Protein AF-A0AAJ0UKR1-F1 (afdb_monomer)

Structure (mmCIF, N/CA/C/O backbone):
data_AF-A0AAJ0UKR1-F1
#
_entry.id   AF-A0AAJ0UKR1-F1
#
loop_
_atom_site.group_PDB
_atom_site.id
_atom_site.type_symbol
_atom_site.label_atom_id
_atom_site.label_alt_id
_atom_site.label_comp_id
_atom_site.label_asym_id
_atom_site.label_entity_id
_atom_site.label_seq_id
_atom_site.pdbx_PDB_ins_code
_atom_site.Cartn_x
_atom_site.Cartn_y
_atom_site.Cartn_z
_atom_site.occupancy
_atom_site.B_iso_or_equiv
_atom_site.auth_seq_id
_atom_site.auth_comp_id
_atom_site.auth_asym_id
_atom_site.auth_atom_id
_atom_site.pdbx_PDB_model_num
ATOM 1 N N . MET A 1 1 ? 9.610 -10.774 -13.801 1.00 44.09 1 MET A N 1
ATOM 2 C CA . MET A 1 1 ? 10.066 -9.514 -14.438 1.00 44.09 1 MET A CA 1
ATOM 3 C C . MET A 1 1 ? 10.248 -8.435 -13.378 1.00 44.09 1 MET A C 1
ATOM 5 O O . MET A 1 1 ? 9.399 -8.343 -12.495 1.00 44.09 1 MET A O 1
ATOM 9 N N . PRO A 1 2 ? 11.317 -7.624 -13.428 1.00 48.09 2 PRO A N 1
ATOM 10 C CA . PRO A 1 2 ? 11.461 -6.507 -12.508 1.00 48.09 2 PRO A CA 1
ATOM 11 C C . PRO A 1 2 ? 10.405 -5.444 -12.830 1.00 48.09 2 PRO A C 1
ATOM 13 O O . PRO A 1 2 ? 10.240 -5.029 -13.972 1.00 48.09 2 PRO A O 1
ATOM 16 N N . CYS A 1 3 ? 9.679 -5.008 -11.806 1.00 56.22 3 CYS A N 1
ATOM 17 C CA . CYS A 1 3 ? 8.829 -3.826 -11.853 1.00 56.22 3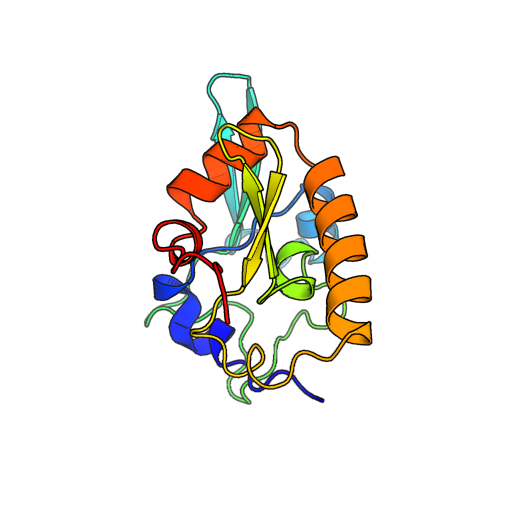 CYS A CA 1
ATOM 18 C C . CYS A 1 3 ? 9.648 -2.654 -12.435 1.00 56.22 3 CYS A C 1
ATOM 20 O O . CYS A 1 3 ? 10.571 -2.187 -11.775 1.00 56.22 3 CYS A O 1
ATOM 22 N N . GLU A 1 4 ? 9.308 -2.138 -13.625 1.00 65.56 4 GLU A N 1
ATOM 23 C CA . GLU A 1 4 ? 9.941 -0.935 -14.225 1.00 65.56 4 GLU A CA 1
ATOM 24 C C . GLU A 1 4 ? 9.706 0.354 -13.400 1.00 65.56 4 GLU A C 1
ATOM 26 O O . GLU A 1 4 ? 10.006 1.474 -13.832 1.00 65.56 4 GLU A O 1
ATOM 31 N N . ALA A 1 5 ? 9.097 0.204 -12.219 1.00 71.06 5 ALA A N 1
ATOM 32 C CA . ALA A 1 5 ? 8.802 1.230 -11.238 1.00 71.06 5 ALA A CA 1
ATOM 33 C C . ALA A 1 5 ? 8.009 2.421 -11.792 1.00 71.06 5 ALA A C 1
ATOM 35 O O . ALA A 1 5 ? 8.030 3.504 -11.210 1.00 71.06 5 ALA A O 1
ATOM 36 N N . ARG A 1 6 ? 7.278 2.239 -12.899 1.00 71.75 6 ARG A N 1
ATOM 37 C CA . ARG A 1 6 ? 6.470 3.303 -13.508 1.00 71.75 6 ARG A CA 1
ATOM 38 C C . ARG A 1 6 ? 5.423 3.842 -12.532 1.00 71.75 6 ARG A C 1
ATOM 40 O O . ARG A 1 6 ? 5.351 5.053 -12.362 1.00 71.75 6 ARG A O 1
ATOM 47 N N . CYS A 1 7 ? 4.737 2.975 -11.785 1.00 72.00 7 CYS A N 1
ATOM 48 C CA . CYS A 1 7 ? 3.807 3.411 -10.737 1.00 72.00 7 CYS A CA 1
ATOM 49 C C . CYS A 1 7 ? 4.505 4.160 -9.587 1.00 72.00 7 CYS A C 1
ATOM 51 O O . CYS A 1 7 ? 3.979 5.129 -9.045 1.00 72.00 7 CYS A O 1
ATOM 53 N N . CYS A 1 8 ? 5.742 3.783 -9.254 1.00 79.06 8 CYS A N 1
ATOM 54 C CA . CYS A 1 8 ? 6.546 4.512 -8.280 1.00 79.06 8 CYS A CA 1
ATOM 55 C C . CYS A 1 8 ? 6.998 5.884 -8.809 1.00 79.06 8 CYS A C 1
ATOM 57 O O . CYS A 1 8 ? 7.237 6.782 -8.008 1.00 79.06 8 CYS A O 1
ATOM 59 N N . LYS A 1 9 ? 7.116 6.078 -10.128 1.00 81.12 9 LYS A N 1
ATOM 60 C CA . LYS A 1 9 ? 7.489 7.367 -10.738 1.00 81.12 9 LYS A CA 1
ATOM 61 C C . LYS A 1 9 ? 6.329 8.370 -10.751 1.00 81.12 9 LYS A C 1
ATOM 63 O O . LYS A 1 9 ? 6.590 9.566 -10.700 1.00 81.12 9 LYS A O 1
ATOM 68 N N . THR A 1 10 ? 5.081 7.901 -10.765 1.00 75.69 10 THR A N 1
ATOM 69 C CA . THR A 1 10 ? 3.864 8.733 -10.856 1.00 75.69 10 THR A CA 1
ATOM 70 C C . THR A 1 10 ? 2.922 8.557 -9.661 1.00 75.69 10 THR A C 1
ATOM 72 O O . THR A 1 10 ? 1.721 8.798 -9.769 1.00 75.69 10 THR A O 1
ATOM 75 N N . SER A 1 11 ? 3.450 8.166 -8.496 1.00 73.62 11 SER A N 1
ATOM 76 C CA . SER A 1 11 ? 2.647 7.790 -7.321 1.00 73.62 11 SER A CA 1
ATOM 77 C C . SER A 1 11 ? 1.597 8.827 -6.906 1.00 73.62 11 SER A C 1
ATOM 79 O O . SER A 1 11 ? 0.521 8.444 -6.475 1.00 73.62 11 SER A O 1
ATOM 81 N N . LYS A 1 12 ? 1.838 10.131 -7.097 1.00 72.38 12 LYS A N 1
ATOM 82 C CA . LYS A 1 12 ? 0.842 11.177 -6.794 1.00 72.38 12 LYS A CA 1
ATOM 83 C C . LYS A 1 12 ? -0.454 11.044 -7.614 1.00 72.38 12 LYS A C 1
ATOM 85 O O . LYS A 1 12 ? -1.511 11.414 -7.119 1.00 72.38 12 LYS A O 1
ATOM 90 N N . LEU A 1 13 ? -0.373 10.539 -8.847 1.00 74.38 13 LEU A N 1
ATOM 91 C CA . LEU A 1 13 ? -1.526 10.364 -9.741 1.00 74.38 13 LEU A CA 1
ATOM 92 C C . LEU A 1 13 ? -2.302 9.079 -9.440 1.00 74.38 13 LEU A C 1
ATOM 94 O O . LEU A 1 13 ? -3.518 9.040 -9.585 1.00 74.38 13 LEU A O 1
ATOM 98 N N . ILE A 1 14 ? -1.592 8.040 -9.005 1.00 81.88 14 ILE A N 1
ATOM 99 C CA . ILE A 1 14 ? -2.166 6.729 -8.690 1.00 81.88 14 ILE A CA 1
ATOM 100 C C . ILE A 1 14 ? -2.792 6.776 -7.295 1.00 81.88 14 ILE A C 1
ATOM 102 O O . ILE A 1 14 ? -3.940 6.382 -7.096 1.00 81.88 14 ILE A O 1
ATOM 106 N N . GLY A 1 15 ? -2.054 7.303 -6.324 1.00 86.69 15 GLY A N 1
ATOM 107 C CA . GLY A 1 15 ? -2.437 7.289 -4.926 1.00 86.69 15 GLY A CA 1
ATOM 108 C C . GLY A 1 15 ? -1.339 6.740 -4.024 1.00 86.69 15 GLY A C 1
ATOM 109 O O . GLY A 1 15 ? -0.200 6.518 -4.440 1.00 86.69 15 GLY A O 1
ATOM 110 N N . SER A 1 16 ? -1.694 6.513 -2.766 1.00 91.75 16 SER A N 1
ATOM 111 C CA . SER A 1 16 ? -0.789 5.963 -1.763 1.00 91.75 16 SER A CA 1
ATOM 112 C C . SER A 1 16 ? -1.309 4.619 -1.257 1.00 91.75 16 SER A C 1
ATOM 114 O O . SER A 1 16 ? -2.506 4.517 -0.963 1.00 91.75 16 SER A O 1
ATOM 116 N N . PRO A 1 17 ? -0.451 3.587 -1.155 1.00 93.50 17 PRO A N 1
ATOM 117 C CA . PRO A 1 17 ? -0.876 2.292 -0.651 1.00 93.50 17 PRO A CA 1
ATOM 118 C C . PRO A 1 17 ? -1.355 2.396 0.795 1.00 93.50 17 PRO A C 1
ATOM 120 O O . PRO A 1 17 ? -0.878 3.244 1.553 1.00 93.50 17 PRO A O 1
ATOM 123 N N . ILE A 1 18 ? -2.294 1.529 1.165 1.00 96.62 18 ILE A N 1
ATOM 124 C CA . ILE A 1 18 ? -2.689 1.320 2.560 1.00 96.62 18 ILE A CA 1
ATOM 125 C C . ILE A 1 18 ? -1.727 0.337 3.220 1.00 96.62 18 ILE A C 1
ATOM 127 O O . ILE A 1 18 ? -1.330 -0.653 2.606 1.00 96.62 18 ILE A O 1
ATOM 131 N N . LEU A 1 19 ? -1.346 0.624 4.462 1.00 97.19 19 LEU A N 1
ATOM 132 C CA . LEU A 1 19 ? -0.468 -0.220 5.262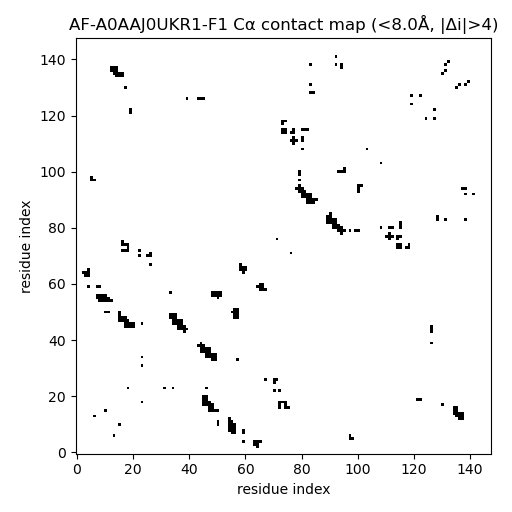 1.00 97.19 19 LEU A CA 1
ATOM 133 C C . LEU A 1 19 ? -1.045 -0.421 6.659 1.00 97.19 19 LEU A C 1
ATOM 135 O O . LEU A 1 19 ? -1.554 0.511 7.291 1.00 97.19 19 LEU A O 1
ATOM 139 N N . SER A 1 20 ? -0.905 -1.647 7.145 1.00 96.50 20 SER A N 1
ATOM 140 C CA . SER A 1 20 ? -1.118 -2.008 8.539 1.00 96.50 20 SER A CA 1
ATOM 141 C C . SER A 1 20 ? 0.080 -1.584 9.390 1.00 96.50 20 SER A C 1
ATOM 143 O O . SER A 1 20 ? 1.176 -1.312 8.890 1.00 96.50 20 SER A O 1
ATOM 145 N N . GLU A 1 21 ? -0.104 -1.563 10.707 1.00 95.62 21 GLU A N 1
ATOM 146 C CA . GLU A 1 21 ? 0.995 -1.291 11.633 1.00 95.62 21 GLU A CA 1
ATOM 147 C C . GLU A 1 21 ? 2.119 -2.335 11.517 1.00 95.62 21 GLU A C 1
ATOM 149 O O . GLU A 1 21 ? 3.298 -1.988 11.592 1.00 95.62 21 GLU A O 1
ATOM 154 N N . ASN A 1 22 ? 1.770 -3.598 11.258 1.00 95.44 22 ASN A N 1
ATOM 155 C CA . ASN A 1 22 ? 2.741 -4.675 11.067 1.00 95.44 22 ASN A CA 1
ATOM 156 C C . ASN A 1 22 ? 3.597 -4.459 9.812 1.00 95.44 22 ASN A C 1
ATOM 158 O O . ASN A 1 22 ? 4.808 -4.659 9.866 1.00 95.44 22 ASN A O 1
ATOM 162 N N . GLU A 1 23 ? 3.009 -3.988 8.709 1.00 96.00 23 GLU A N 1
ATOM 163 C CA . GLU A 1 23 ? 3.764 -3.648 7.494 1.00 96.00 23 GLU A CA 1
ATOM 164 C C . GLU A 1 23 ? 4.710 -2.465 7.728 1.00 96.00 23 GLU A C 1
ATOM 166 O O . GLU A 1 23 ? 5.867 -2.506 7.310 1.00 96.00 23 GLU A O 1
ATOM 171 N N . VAL A 1 24 ? 4.267 -1.436 8.459 1.00 96.12 24 VAL A N 1
ATOM 172 C CA . VAL A 1 24 ? 5.133 -0.307 8.841 1.00 96.12 24 VAL A CA 1
ATOM 173 C C . VAL A 1 24 ? 6.301 -0.773 9.715 1.00 96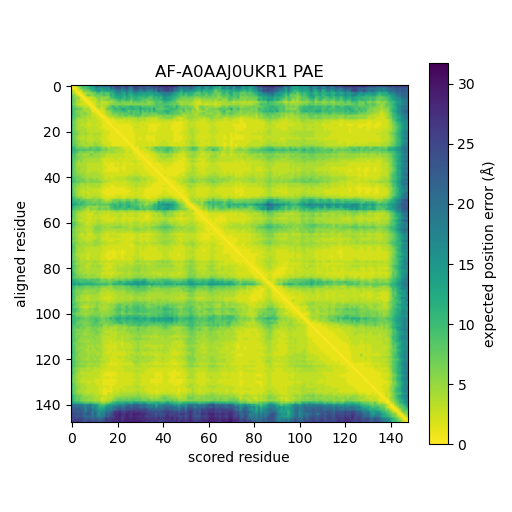.12 24 VAL A C 1
ATOM 175 O O . VAL A 1 24 ? 7.446 -0.385 9.473 1.00 96.12 24 VAL A O 1
ATOM 178 N N . LYS A 1 25 ? 6.040 -1.645 10.698 1.00 95.19 25 LYS A N 1
ATOM 179 C CA . LYS A 1 25 ? 7.079 -2.250 11.548 1.00 95.19 25 LYS A CA 1
ATOM 180 C C . LYS A 1 25 ? 8.062 -3.089 10.729 1.00 95.19 25 LYS A C 1
ATOM 182 O O . LYS A 1 25 ? 9.266 -2.962 10.940 1.00 95.19 25 LYS A O 1
ATOM 187 N N . ALA A 1 26 ? 7.570 -3.883 9.777 1.00 94.50 26 ALA A N 1
ATOM 188 C CA . ALA A 1 26 ? 8.399 -4.709 8.903 1.00 94.50 26 ALA A CA 1
ATOM 189 C C . ALA A 1 26 ? 9.323 -3.863 8.011 1.00 94.50 26 ALA A C 1
ATOM 191 O O . ALA A 1 26 ? 10.510 -4.175 7.877 1.00 94.50 26 A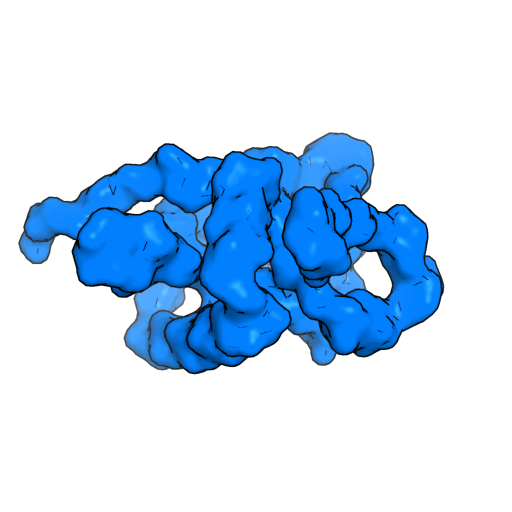LA A O 1
ATOM 192 N N . ILE A 1 27 ? 8.820 -2.761 7.441 1.00 93.88 27 ILE A N 1
ATOM 193 C CA . ILE A 1 27 ? 9.642 -1.839 6.639 1.00 93.88 27 ILE A CA 1
ATOM 194 C C . ILE A 1 27 ? 10.758 -1.215 7.491 1.00 93.88 27 ILE A C 1
ATOM 196 O O . ILE A 1 27 ? 11.893 -1.106 7.028 1.00 93.88 27 ILE A O 1
ATOM 200 N N . GLY A 1 28 ? 10.470 -0.890 8.752 1.00 91.38 28 GLY A N 1
ATOM 201 C CA . GLY A 1 28 ? 11.481 -0.580 9.761 1.00 91.38 28 GLY A CA 1
ATOM 202 C C . GLY A 1 28 ? 11.499 0.878 10.223 1.00 91.38 28 GLY A C 1
ATOM 203 O O . GLY A 1 28 ? 11.112 1.807 9.509 1.00 91.38 28 GLY A O 1
ATOM 204 N N . LYS A 1 29 ? 11.994 1.078 11.453 1.00 84.12 29 LYS A N 1
ATOM 205 C CA . LYS A 1 29 ? 11.962 2.364 12.175 1.00 84.12 29 LYS A CA 1
ATOM 206 C C . LYS A 1 29 ? 12.674 3.505 11.443 1.00 84.12 29 LYS A C 1
ATOM 208 O O . LYS A 1 29 ? 12.205 4.642 11.513 1.00 84.12 29 LYS A O 1
ATOM 213 N N . SER A 1 30 ? 13.738 3.209 10.694 1.00 88.19 30 SER A N 1
ATOM 214 C CA . SER A 1 30 ? 14.492 4.200 9.910 1.00 88.19 30 SER A CA 1
ATOM 215 C C . SER A 1 30 ? 13.633 4.916 8.856 1.00 88.19 30 SER A C 1
ATOM 217 O O . SER A 1 30 ? 13.958 6.027 8.447 1.00 88.19 30 SER A O 1
ATOM 219 N N . TYR A 1 31 ? 12.496 4.330 8.465 1.00 90.62 31 TYR A N 1
ATOM 220 C CA . TYR A 1 31 ? 11.544 4.906 7.513 1.00 90.62 31 TYR A CA 1
ATOM 221 C C . TYR A 1 31 ? 10.260 5.444 8.166 1.00 90.62 31 TYR A C 1
ATOM 223 O O . TYR A 1 31 ? 9.305 5.781 7.472 1.00 90.62 31 TYR A O 1
ATOM 231 N N . SER A 1 32 ? 10.211 5.569 9.494 1.00 89.88 32 SER A N 1
ATOM 232 C CA . SER A 1 32 ? 9.022 6.050 10.223 1.00 89.88 32 SER A CA 1
ATOM 233 C C . SER A 1 32 ? 8.519 7.419 9.737 1.00 89.88 32 SER A C 1
ATOM 235 O O . SER A 1 32 ? 7.318 7.607 9.548 1.00 89.88 32 SER A O 1
ATOM 237 N N . HIS A 1 33 ? 9.434 8.346 9.438 1.00 91.06 33 HIS A N 1
ATOM 238 C CA . HIS A 1 33 ? 9.132 9.689 8.925 1.00 91.06 33 HIS A CA 1
ATOM 239 C C . HIS A 1 33 ? 8.395 9.689 7.573 1.00 91.06 33 HIS A C 1
ATOM 241 O O . HIS A 1 33 ? 7.736 10.674 7.223 1.00 91.06 33 HIS A O 1
ATOM 247 N N . VAL A 1 34 ? 8.484 8.588 6.823 1.00 93.25 34 VAL A N 1
ATOM 248 C CA . VAL A 1 34 ? 7.908 8.422 5.485 1.00 93.25 34 VAL A CA 1
ATOM 249 C C . VAL A 1 34 ? 6.422 8.076 5.543 1.00 93.25 34 VAL A C 1
ATOM 251 O O . VAL A 1 34 ? 5.690 8.304 4.581 1.00 93.25 34 VAL A O 1
ATOM 254 N N . PHE A 1 35 ? 5.948 7.553 6.669 1.00 95.38 35 PHE A N 1
ATOM 255 C CA . PHE A 1 35 ? 4.557 7.158 6.825 1.00 95.38 35 PHE A CA 1
ATOM 256 C C . PHE A 1 35 ? 3.724 8.294 7.416 1.00 95.38 35 PHE A C 1
ATOM 258 O O . PHE A 1 35 ? 4.182 9.085 8.244 1.00 95.38 35 PHE A O 1
ATOM 265 N N . LYS A 1 36 ? 2.469 8.384 6.983 1.00 95.56 36 LYS A N 1
ATOM 266 C CA . LYS A 1 36 ? 1.440 9.209 7.615 1.00 95.56 36 LYS A CA 1
ATOM 267 C C . LYS A 1 36 ? 0.396 8.274 8.213 1.00 95.56 36 LYS A C 1
ATOM 269 O O . LYS A 1 36 ? -0.218 7.507 7.475 1.00 95.56 36 LYS A O 1
ATOM 274 N N . LYS A 1 37 ? 0.196 8.358 9.529 1.00 97.25 37 LYS A N 1
ATOM 275 C CA . LYS A 1 37 ? -0.921 7.696 10.208 1.00 97.25 37 LYS A CA 1
ATOM 276 C C . LYS A 1 37 ? -2.204 8.474 9.921 1.00 97.25 37 LYS A C 1
ATOM 278 O O . LYS A 1 37 ? -2.218 9.700 10.023 1.00 97.25 37 LYS A O 1
ATOM 283 N N . VAL A 1 38 ? -3.259 7.766 9.545 1.00 97.81 38 VAL A N 1
ATOM 284 C CA . VAL A 1 38 ? -4.609 8.299 9.354 1.00 97.81 38 VAL A CA 1
ATOM 285 C C . VAL A 1 38 ? -5.490 7.686 10.431 1.00 97.81 38 VAL A C 1
ATOM 287 O O . VAL A 1 38 ? -5.531 6.465 10.555 1.00 97.81 38 VAL A O 1
ATOM 290 N N . ILE A 1 39 ? -6.153 8.528 11.220 1.00 97.00 39 ILE A N 1
ATOM 291 C CA . ILE A 1 39 ? -7.035 8.120 12.318 1.00 97.00 39 ILE A CA 1
ATOM 292 C C . ILE A 1 39 ? -8.469 8.457 11.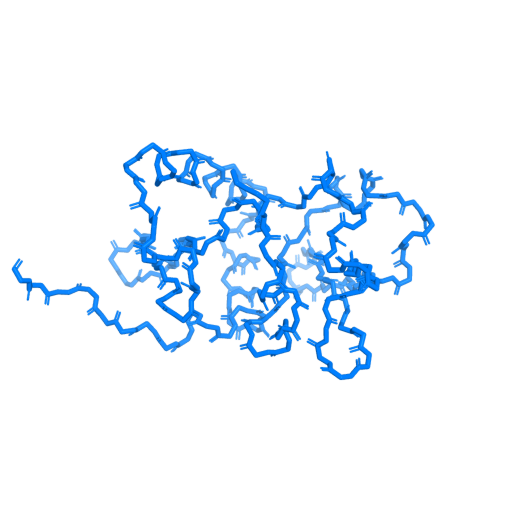908 1.00 97.00 39 ILE A C 1
ATOM 294 O O . ILE A 1 39 ? -8.740 9.580 11.487 1.00 97.00 39 ILE A O 1
ATOM 298 N N . LEU A 1 40 ? -9.362 7.473 11.982 1.00 95.44 40 LEU A N 1
ATOM 299 C CA . LEU A 1 40 ? -10.787 7.627 11.699 1.00 95.44 40 LEU A CA 1
ATOM 300 C C . LEU A 1 40 ? -11.540 8.082 12.959 1.00 95.44 40 LEU A C 1
ATOM 302 O O . LEU A 1 40 ? -11.092 7.785 14.067 1.00 95.44 40 LEU A O 1
ATOM 306 N N . PRO A 1 41 ? -12.737 8.687 12.817 1.00 94.62 41 PRO A N 1
ATOM 307 C CA . PRO A 1 41 ? -13.609 9.003 13.954 1.00 94.62 41 PRO A CA 1
ATOM 308 C C . PRO A 1 41 ? -13.940 7.798 14.848 1.00 94.62 41 PRO A C 1
ATOM 310 O O . PRO A 1 41 ? -14.168 7.956 16.039 1.00 94.62 41 PRO A O 1
ATOM 313 N N . SER A 1 42 ? -13.916 6.581 14.296 1.00 93.25 42 SER A N 1
ATOM 314 C CA . SER A 1 42 ? -14.114 5.328 15.038 1.00 93.25 42 SER A CA 1
ATOM 315 C C . SER A 1 42 ? -12.929 4.919 15.927 1.00 93.25 42 SER A C 1
ATOM 317 O O . SER A 1 42 ? -12.960 3.846 16.522 1.00 93.25 42 SER A O 1
ATOM 319 N N . GLY A 1 43 ? -11.847 5.704 15.958 1.00 94.06 43 GLY A N 1
ATOM 320 C CA . GLY A 1 43 ? -10.598 5.385 16.658 1.00 94.06 43 GLY A CA 1
ATOM 321 C C . GLY A 1 43 ? -9.679 4.416 15.904 1.00 94.06 43 GLY A C 1
ATOM 322 O O . GLY A 1 43 ? -8.511 4.257 16.261 1.00 94.06 43 GLY A O 1
ATOM 323 N N . LYS A 1 44 ? -10.162 3.792 14.822 1.00 95.69 44 LYS A N 1
ATOM 324 C CA . LYS A 1 44 ? -9.346 2.928 13.959 1.00 95.69 44 LYS A CA 1
ATOM 325 C C . LYS A 1 44 ? -8.333 3.745 13.168 1.00 95.69 44 LYS A C 1
ATOM 327 O O . LYS A 1 44 ? -8.518 4.937 12.926 1.00 95.69 44 LYS A O 1
ATOM 332 N N . SER A 1 45 ? -7.249 3.104 12.741 1.00 96.69 45 SER A N 1
ATOM 333 C CA . SER A 1 45 ? -6.207 3.791 11.985 1.00 96.69 45 SER A CA 1
ATOM 334 C C . SER A 1 45 ? -5.512 2.895 10.974 1.00 96.69 45 SER A C 1
ATOM 336 O O . SER A 1 45 ? -5.518 1.672 11.089 1.00 96.69 45 SER A O 1
ATOM 338 N N . TYR A 1 46 ? -4.902 3.533 9.985 1.00 97.69 46 TYR A N 1
ATOM 339 C CA . TYR A 1 46 ? -4.035 2.904 8.996 1.00 97.69 46 TYR A CA 1
ATOM 340 C C . TYR A 1 46 ? -2.905 3.860 8.623 1.00 97.69 46 TYR A C 1
ATOM 342 O O . TYR A 1 46 ? -2.892 5.025 9.031 1.00 97.69 46 TYR A O 1
ATOM 350 N N . TYR A 1 47 ? -1.952 3.375 7.836 1.00 97.75 47 TYR A N 1
ATOM 351 C CA . TYR A 1 47 ? -0.842 4.179 7.348 1.00 97.75 47 TYR A CA 1
ATOM 352 C C . TYR A 1 47 ? -0.882 4.318 5.832 1.00 97.75 47 TYR A C 1
ATOM 354 O O . TYR A 1 47 ? -1.351 3.434 5.117 1.00 97.75 47 TYR A O 1
ATOM 362 N N . VAL A 1 48 ? -0.358 5.443 5.355 1.00 96.19 48 VAL A N 1
ATOM 363 C CA . VAL A 1 48 ? -0.074 5.702 3.940 1.00 96.19 48 VAL A CA 1
ATOM 364 C C . VAL A 1 48 ? 1.368 6.168 3.780 1.00 96.19 48 VAL A C 1
ATOM 366 O O . VAL A 1 48 ? 1.965 6.714 4.712 1.00 96.19 48 VAL A O 1
ATOM 369 N N . ILE A 1 49 ? 1.935 5.984 2.592 1.00 93.19 49 ILE A N 1
ATOM 370 C CA . ILE A 1 49 ? 3.279 6.463 2.248 1.00 93.19 49 ILE A CA 1
ATOM 371 C C . ILE A 1 49 ? 3.187 7.921 1.783 1.00 93.19 49 ILE A C 1
ATOM 373 O O . ILE A 1 49 ? 2.404 8.249 0.886 1.00 93.19 49 ILE A O 1
ATOM 377 N N . LYS A 1 50 ? 3.997 8.809 2.365 1.00 89.06 50 LYS A N 1
ATOM 378 C CA . LYS A 1 50 ? 4.157 10.188 1.886 1.00 89.06 50 LYS A CA 1
ATOM 379 C C . LYS A 1 50 ? 4.870 10.190 0.530 1.00 89.06 50 LYS A C 1
ATOM 381 O O . LYS A 1 50 ? 5.803 9.422 0.299 1.00 89.06 50 LYS A O 1
ATOM 386 N N . HIS A 1 51 ? 4.466 11.082 -0.368 1.00 78.94 51 HIS A N 1
ATOM 387 C CA . HIS A 1 51 ? 5.155 11.251 -1.648 1.00 78.94 51 HIS A CA 1
ATOM 388 C C . HIS A 1 51 ? 6.445 12.064 -1.467 1.00 78.94 51 HIS A C 1
ATOM 390 O O . HIS A 1 51 ? 6.482 13.013 -0.685 1.00 78.94 51 HIS A O 1
ATOM 396 N N . ARG A 1 52 ? 7.495 11.723 -2.222 1.00 76.62 52 ARG A N 1
ATOM 397 C CA . ARG A 1 52 ? 8.688 12.568 -2.376 1.00 76.62 52 ARG A CA 1
ATOM 398 C C . ARG A 1 52 ? 8.374 13.715 -3.352 1.00 76.62 52 ARG A C 1
ATOM 400 O O . ARG A 1 52 ? 7.454 13.601 -4.170 1.00 76.62 52 ARG A O 1
ATOM 407 N N . GLY A 1 53 ? 9.145 14.806 -3.295 1.00 68.88 53 GLY A N 1
ATOM 408 C CA . GLY A 1 53 ? 9.071 15.902 -4.272 1.00 68.88 53 GLY A CA 1
ATOM 409 C C . GLY A 1 53 ? 9.014 15.393 -5.722 1.00 68.88 53 GLY A C 1
ATOM 410 O O . GLY A 1 53 ? 9.668 14.407 -6.070 1.00 68.88 53 GLY A O 1
ATOM 411 N N . GLY A 1 54 ? 8.167 16.015 -6.548 1.00 68.38 54 GLY A N 1
ATOM 412 C CA . GLY A 1 54 ? 7.900 15.572 -7.924 1.00 68.38 54 GLY A CA 1
ATOM 413 C C . GLY A 1 54 ? 6.925 14.391 -8.055 1.00 68.38 54 GLY A C 1
ATOM 414 O O . GLY A 1 54 ? 6.780 13.843 -9.141 1.00 68.38 54 GLY A O 1
ATOM 415 N N . GLY A 1 55 ? 6.256 13.975 -6.971 1.00 75.12 55 GLY A N 1
ATOM 416 C CA . GLY A 1 55 ? 5.184 12.969 -7.017 1.00 75.12 55 GLY A CA 1
ATOM 417 C C . GLY A 1 55 ? 5.659 11.516 -7.118 1.00 75.12 55 GLY A C 1
ATOM 418 O O . GLY A 1 55 ? 4.852 10.621 -7.393 1.00 75.12 55 GLY A O 1
ATOM 419 N N . ARG A 1 56 ? 6.950 11.270 -6.870 1.00 83.38 56 ARG A N 1
ATOM 420 C CA . ARG A 1 56 ? 7.570 9.937 -6.859 1.00 83.38 56 ARG A CA 1
ATOM 421 C C . ARG A 1 56 ? 7.396 9.254 -5.499 1.00 83.38 56 ARG A C 1
ATOM 423 O O . ARG A 1 56 ? 7.345 9.909 -4.458 1.00 83.38 56 ARG A O 1
ATOM 430 N N . CYS A 1 57 ? 7.349 7.927 -5.506 1.00 88.06 57 CYS A N 1
ATOM 431 C CA . CYS A 1 57 ? 7.369 7.113 -4.300 1.00 88.06 57 CYS A CA 1
ATOM 432 C C . CYS A 1 57 ? 8.691 7.335 -3.565 1.00 88.06 57 CYS A C 1
ATOM 434 O O . CYS A 1 57 ? 9.759 7.341 -4.179 1.00 88.06 57 CYS A O 1
ATOM 436 N N . PHE A 1 58 ? 8.620 7.485 -2.246 1.00 89.69 58 PHE A N 1
ATOM 437 C CA . PHE A 1 58 ? 9.799 7.699 -1.415 1.00 89.69 58 PHE A CA 1
ATOM 438 C C . PHE A 1 58 ? 10.809 6.547 -1.508 1.00 89.69 58 PHE A C 1
ATOM 440 O O . PHE A 1 58 ? 12.015 6.772 -1.513 1.00 89.69 58 PHE A O 1
ATOM 447 N N . PHE A 1 59 ? 10.318 5.316 -1.660 1.00 91.06 59 PHE A N 1
ATOM 448 C CA . PHE A 1 59 ? 11.141 4.110 -1.738 1.00 91.06 59 PHE A CA 1
ATOM 449 C C . PHE A 1 59 ? 11.717 3.837 -3.134 1.00 91.06 59 PHE A C 1
ATOM 451 O O . PHE A 1 59 ? 12.283 2.769 -3.367 1.00 91.06 59 PHE A O 1
ATOM 458 N N . LEU A 1 60 ? 11.561 4.761 -4.086 1.00 89.31 60 LEU A N 1
ATOM 459 C CA . LEU A 1 60 ? 12.158 4.640 -5.409 1.00 89.31 60 LEU A CA 1
ATOM 460 C C . LEU A 1 60 ? 13.610 5.133 -5.386 1.00 89.31 60 LEU A C 1
ATOM 462 O O . LEU A 1 60 ? 13.870 6.322 -5.198 1.00 89.31 60 LEU A O 1
ATOM 466 N N . SER A 1 61 ? 14.557 4.226 -5.618 1.00 88.31 61 SER A N 1
ATOM 467 C CA . SER A 1 61 ? 15.972 4.577 -5.788 1.00 88.31 61 SER A CA 1
ATOM 468 C C . SER A 1 61 ? 16.225 5.335 -7.096 1.00 88.31 61 SER A C 1
ATOM 470 O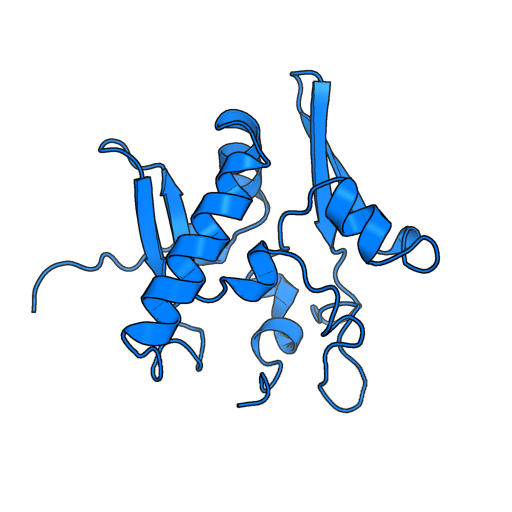 O . SER A 1 61 ? 15.436 5.265 -8.042 1.00 88.31 61 SER A O 1
ATOM 472 N N . SER A 1 62 ? 17.378 6.004 -7.186 1.00 85.56 62 SER A N 1
ATOM 473 C CA . SER A 1 62 ? 17.852 6.663 -8.414 1.00 85.56 62 SER A CA 1
ATOM 474 C C . SER A 1 62 ? 17.984 5.699 -9.599 1.00 85.56 62 SER A C 1
ATOM 476 O O . SER A 1 62 ? 17.747 6.093 -10.734 1.00 85.56 62 SER A O 1
ATOM 478 N N . LYS A 1 63 ? 18.268 4.416 -9.334 1.00 84.50 63 LYS A N 1
ATOM 479 C CA . LYS A 1 63 ? 18.337 3.338 -10.338 1.00 84.50 63 LYS A CA 1
ATOM 480 C C . LYS A 1 63 ? 16.962 2.787 -10.747 1.00 84.50 63 LYS A C 1
ATOM 482 O O . LYS A 1 63 ? 16.888 1.771 -11.430 1.00 84.50 63 LYS A O 1
ATOM 487 N N . GLY A 1 64 ? 15.865 3.399 -10.293 1.00 83.69 64 GLY A N 1
ATOM 488 C CA . GLY A 1 64 ? 14.508 2.977 -10.642 1.00 83.69 64 GLY A CA 1
ATOM 489 C C . GLY A 1 64 ? 14.057 1.679 -9.968 1.00 83.69 64 GLY A C 1
ATOM 490 O O . GLY A 1 64 ? 13.177 1.005 -10.489 1.00 83.69 64 GLY A O 1
ATOM 491 N N . ARG A 1 65 ? 14.641 1.314 -8.820 1.00 85.56 65 ARG A N 1
ATOM 492 C CA . ARG A 1 65 ? 14.278 0.108 -8.051 1.00 85.56 65 ARG A CA 1
ATOM 493 C C . ARG A 1 65 ? 13.662 0.466 -6.706 1.00 85.56 65 ARG A C 1
ATOM 495 O O . ARG A 1 65 ? 14.082 1.444 -6.086 1.00 85.56 65 ARG A O 1
ATOM 502 N N . CYS A 1 66 ? 12.702 -0.335 -6.252 1.00 88.06 66 CYS A N 1
ATOM 503 C CA . CYS A 1 66 ? 12.132 -0.206 -4.915 1.00 88.06 66 CYS A CA 1
ATOM 504 C C . CYS A 1 66 ? 13.153 -0.668 -3.867 1.00 88.06 66 CYS A C 1
ATOM 506 O O . CYS A 1 66 ? 13.586 -1.815 -3.911 1.00 88.06 66 CYS A O 1
ATOM 508 N N . ILE A 1 67 ? 13.527 0.203 -2.931 1.00 91.06 67 ILE A N 1
ATOM 509 C CA . ILE A 1 67 ? 14.524 -0.119 -1.893 1.00 91.06 67 ILE A CA 1
ATOM 510 C C . ILE A 1 67 ? 13.974 -1.033 -0.789 1.00 91.06 67 ILE A C 1
ATOM 512 O O . ILE A 1 67 ? 14.746 -1.590 -0.023 1.00 91.06 67 ILE A O 1
ATOM 516 N N . ILE A 1 68 ? 12.650 -1.206 -0.723 1.00 91.38 68 ILE A N 1
ATOM 517 C CA . ILE A 1 68 ? 11.961 -2.109 0.213 1.00 91.38 68 ILE A CA 1
ATOM 518 C C . ILE A 1 68 ? 11.359 -3.319 -0.512 1.00 91.38 68 ILE A C 1
ATOM 520 O O . ILE A 1 68 ? 10.294 -3.795 -0.135 1.00 91.38 68 ILE A O 1
ATOM 524 N N . GLN A 1 69 ? 11.991 -3.782 -1.597 1.00 88.75 69 GLN A N 1
ATOM 525 C CA . GLN A 1 69 ? 11.446 -4.828 -2.471 1.00 88.75 69 GLN A CA 1
ATOM 526 C C . GLN A 1 69 ? 10.965 -6.068 -1.698 1.00 88.75 69 GLN A C 1
ATOM 528 O O . GLN A 1 69 ? 9.855 -6.531 -1.958 1.00 88.75 69 GLN A O 1
ATOM 533 N N . ASP A 1 70 ? 11.752 -6.534 -0.728 1.00 89.69 70 ASP A N 1
ATOM 534 C CA . ASP A 1 70 ? 11.480 -7.753 0.053 1.00 89.69 70 ASP A CA 1
ATOM 535 C C . ASP A 1 70 ? 10.486 -7.530 1.200 1.00 89.69 70 ASP A C 1
ATOM 537 O O . ASP A 1 70 ? 10.077 -8.463 1.882 1.00 89.69 70 ASP A O 1
ATOM 541 N N . ARG A 1 71 ? 10.099 -6.273 1.433 1.00 92.44 71 ARG A N 1
ATOM 542 C CA . ARG A 1 71 ? 9.192 -5.851 2.510 1.00 92.44 71 ARG A CA 1
ATOM 543 C C . ARG A 1 71 ? 8.078 -4.961 1.974 1.00 92.44 71 ARG A C 1
ATOM 545 O O . ARG A 1 71 ? 7.598 -4.058 2.660 1.00 92.44 71 ARG A O 1
ATOM 552 N N . LYS A 1 72 ? 7.717 -5.159 0.705 1.00 91.31 72 LYS A N 1
ATOM 553 C CA . LYS A 1 72 ? 6.667 -4.377 0.060 1.00 91.31 72 LYS A CA 1
ATOM 554 C C . LYS A 1 72 ? 5.336 -4.586 0.782 1.00 91.31 72 LYS A C 1
ATOM 556 O O . LYS A 1 72 ? 4.998 -5.728 1.089 1.00 91.31 72 LYS A O 1
ATOM 561 N N . PRO A 1 73 ? 4.551 -3.512 0.966 1.00 93.00 73 PRO A N 1
ATOM 562 C CA . PRO A 1 73 ? 3.181 -3.639 1.435 1.00 93.00 73 PRO A CA 1
ATOM 563 C C . PRO A 1 73 ? 2.356 -4.537 0.518 1.00 93.00 73 PRO A C 1
ATOM 565 O O . PRO A 1 73 ? 2.560 -4.535 -0.701 1.00 93.00 73 PRO A O 1
ATOM 568 N N . LEU A 1 74 ? 1.372 -5.227 1.085 1.00 94.12 74 LEU A N 1
ATOM 569 C CA . LEU A 1 74 ? 0.444 -6.085 0.352 1.00 94.12 74 LEU A CA 1
ATOM 570 C C . LEU A 1 74 ? -0.257 -5.314 -0.776 1.00 94.12 74 LEU A C 1
ATOM 572 O O . LEU A 1 74 ? -0.386 -5.837 -1.880 1.00 94.12 74 LEU A O 1
ATOM 576 N N . ASP A 1 75 ? -0.619 -4.047 -0.545 1.00 93.31 75 ASP A N 1
ATOM 577 C CA . ASP A 1 75 ? -1.248 -3.205 -1.572 1.00 93.31 75 ASP A CA 1
ATOM 578 C C . ASP A 1 75 ? -0.318 -2.912 -2.763 1.00 93.31 75 ASP A C 1
ATOM 580 O O . ASP A 1 75 ? -0.747 -2.852 -3.914 1.00 93.31 75 ASP A O 1
ATOM 584 N N . CYS A 1 76 ? 0.987 -2.776 -2.509 1.00 90.38 76 CYS A N 1
ATOM 585 C CA . CYS A 1 76 ? 1.981 -2.625 -3.572 1.00 90.38 76 CYS A CA 1
ATOM 586 C C . CYS A 1 76 ? 2.186 -3.926 -4.358 1.00 90.38 76 CYS A C 1
ATOM 588 O O . CYS A 1 76 ? 2.549 -3.866 -5.532 1.00 90.38 76 CYS A O 1
ATOM 590 N N . LEU A 1 77 ? 2.020 -5.080 -3.706 1.00 88.56 77 LEU A N 1
ATOM 591 C CA . LEU A 1 77 ? 2.175 -6.398 -4.322 1.00 88.56 77 LEU A CA 1
ATOM 592 C C . LEU A 1 77 ? 0.966 -6.784 -5.179 1.00 88.56 77 LEU A C 1
ATOM 594 O O . LEU A 1 77 ? 1.145 -7.484 -6.169 1.00 88.56 77 LEU A O 1
ATOM 598 N N . CYS A 1 78 ? -0.241 -6.322 -4.833 1.00 88.44 78 CYS A N 1
ATOM 599 C CA . CYS A 1 78 ? -1.439 -6.621 -5.617 1.00 88.44 78 CYS A CA 1
ATOM 600 C C . CYS A 1 78 ? -1.666 -5.658 -6.796 1.00 88.44 78 CYS A C 1
ATOM 602 O O . CYS A 1 78 ? -2.426 -5.989 -7.699 1.00 88.44 78 CYS A O 1
ATOM 604 N N . TYR A 1 79 ? -1.013 -4.492 -6.843 1.00 87.00 79 TYR A N 1
ATOM 605 C CA . TYR A 1 79 ? -1.140 -3.554 -7.966 1.00 87.00 79 TYR A CA 1
ATOM 606 C C . TYR A 1 79 ? -0.693 -4.197 -9.304 1.00 87.00 79 TYR A C 1
ATOM 608 O O . TYR A 1 79 ? 0.380 -4.804 -9.345 1.00 87.00 79 TYR A O 1
ATOM 616 N N . PRO A 1 80 ? -1.450 -4.056 -10.416 1.00 87.19 80 PRO A N 1
ATOM 617 C CA . PRO A 1 80 ? -2.525 -3.085 -10.674 1.00 87.19 80 PRO A CA 1
ATOM 618 C C . PRO A 1 80 ? -3.944 -3.516 -10.277 1.00 87.19 80 PRO A C 1
ATOM 620 O O . PRO A 1 80 ? -4.903 -2.850 -10.656 1.00 87.19 80 PRO A O 1
ATOM 623 N N . LEU A 1 81 ? -4.099 -4.608 -9.532 1.00 89.38 81 LEU A N 1
ATOM 624 C CA . LEU A 1 81 ? -5.393 -5.135 -9.109 1.00 89.38 81 LEU A CA 1
ATOM 625 C C . LEU A 1 81 ? -5.814 -4.581 -7.747 1.00 89.38 81 LEU A C 1
ATOM 627 O O . LEU A 1 81 ? -5.000 -4.400 -6.835 1.00 89.38 81 LEU A O 1
ATOM 631 N N . LYS A 1 82 ? -7.116 -4.338 -7.593 1.00 90.62 82 LYS A N 1
ATOM 632 C CA . LYS A 1 82 ? -7.709 -3.922 -6.321 1.00 90.62 82 LYS A CA 1
ATOM 633 C C . LYS A 1 82 ? -9.150 -4.378 -6.221 1.00 90.62 82 LYS A C 1
ATOM 635 O O . LYS A 1 82 ? -9.876 -4.342 -7.207 1.00 90.62 82 LYS A O 1
ATOM 640 N N . TYR A 1 83 ? -9.588 -4.760 -5.030 1.00 91.62 83 TYR A N 1
ATOM 641 C CA . TYR A 1 83 ? -11.015 -4.904 -4.783 1.00 91.62 83 TYR A CA 1
ATOM 642 C C . TYR A 1 83 ? -11.603 -3.563 -4.365 1.00 91.62 83 TYR A C 1
ATOM 644 O O . TYR A 1 83 ? -11.031 -2.849 -3.545 1.00 91.62 83 TYR A O 1
ATOM 652 N N . VAL A 1 84 ? -12.775 -3.239 -4.890 1.00 91.00 84 VAL A N 1
ATOM 653 C CA . VAL A 1 84 ? -13.550 -2.068 -4.483 1.00 91.00 84 VAL A CA 1
ATOM 654 C C . VAL A 1 84 ? -14.956 -2.496 -4.091 1.00 91.00 84 VAL A C 1
ATOM 656 O O . VAL A 1 84 ? -15.519 -3.437 -4.652 1.00 91.00 84 VAL A O 1
ATOM 659 N N . TYR A 1 85 ? -15.528 -1.808 -3.108 1.00 88.38 85 TYR A N 1
ATOM 660 C CA . TYR A 1 85 ? -16.912 -2.033 -2.709 1.00 88.38 85 TYR A CA 1
ATOM 661 C C . TYR A 1 85 ? -17.855 -1.337 -3.693 1.00 88.38 85 TYR A C 1
ATOM 663 O O . TYR A 1 85 ? -17.718 -0.148 -3.969 1.00 88.38 85 TYR A O 1
ATOM 671 N N . SER A 1 86 ? -18.821 -2.091 -4.203 1.00 82.44 86 SER A N 1
ATOM 672 C CA . SER A 1 86 ? -19.939 -1.620 -5.017 1.00 82.44 86 SER A CA 1
ATOM 673 C C . SER A 1 86 ? -21.261 -1.947 -4.316 1.00 82.44 86 SER A C 1
ATOM 675 O O . SER A 1 86 ? -21.290 -2.734 -3.367 1.00 82.44 86 SER A O 1
ATOM 677 N N . GLY A 1 87 ? -22.376 -1.401 -4.809 1.00 77.50 87 GLY A N 1
ATOM 678 C CA . GLY A 1 87 ? -23.712 -1.730 -4.293 1.00 77.50 87 GLY A CA 1
ATOM 679 C C . GLY A 1 87 ? -24.089 -3.218 -4.395 1.00 77.50 87 GLY A C 1
ATOM 680 O O . GLY A 1 87 ? -25.010 -3.648 -3.716 1.00 77.50 87 GLY A O 1
ATOM 681 N N . ARG A 1 88 ? -23.367 -4.017 -5.197 1.00 80.62 88 ARG A N 1
ATOM 682 C CA . ARG A 1 88 ? -23.588 -5.465 -5.378 1.00 80.62 88 ARG A CA 1
ATOM 683 C C . ARG A 1 88 ? -22.558 -6.338 -4.647 1.00 80.62 88 ARG A C 1
ATOM 685 O O . ARG A 1 88 ? -22.504 -7.539 -4.877 1.00 80.62 88 ARG A O 1
ATOM 692 N N . GLY A 1 89 ? -21.716 -5.744 -3.799 1.00 85.38 89 GLY A N 1
ATOM 693 C CA . GLY A 1 89 ? -20.611 -6.431 -3.126 1.00 85.38 89 GLY A CA 1
ATOM 694 C C . GLY A 1 89 ? -19.240 -5.988 -3.635 1.00 85.38 89 GLY A C 1
ATOM 695 O O . GLY A 1 89 ? -19.081 -4.881 -4.157 1.00 85.38 89 GLY A O 1
ATOM 696 N N . MET A 1 90 ? -18.224 -6.826 -3.441 1.00 89.44 90 MET A N 1
ATOM 697 C CA . MET A 1 90 ? -16.855 -6.515 -3.854 1.00 89.44 90 MET A CA 1
ATOM 698 C C . MET A 1 90 ? -16.629 -6.861 -5.323 1.00 89.44 90 MET A C 1
ATOM 700 O O . MET A 1 90 ? -16.913 -7.973 -5.753 1.00 89.44 90 MET A O 1
ATOM 704 N N . GLN A 1 91 ? -16.061 -5.921 -6.070 1.00 90.19 91 GLN A N 1
ATOM 705 C CA . GLN A 1 91 ? -15.648 -6.118 -7.457 1.00 90.19 91 GLN A CA 1
ATOM 706 C C . GLN A 1 91 ? -14.139 -5.925 -7.580 1.00 90.19 91 GLN A C 1
ATOM 708 O O . GLN A 1 91 ? -13.562 -5.058 -6.921 1.00 90.19 91 GLN A O 1
ATOM 713 N N . LEU A 1 92 ? -13.502 -6.739 -8.413 1.00 88.25 92 LEU A N 1
ATOM 714 C CA . LEU A 1 92 ? -12.093 -6.591 -8.752 1.00 88.25 92 LEU A CA 1
ATOM 715 C C . LEU A 1 92 ? -11.968 -5.561 -9.880 1.00 88.25 92 LEU A C 1
ATOM 717 O O . LEU A 1 92 ? -12.654 -5.669 -10.892 1.00 88.25 92 LEU A O 1
ATOM 721 N N . VAL A 1 93 ? -11.103 -4.568 -9.703 1.00 89.56 93 VAL A N 1
ATOM 722 C CA . VAL A 1 93 ? -10.783 -3.550 -10.708 1.00 89.56 93 VAL A CA 1
ATOM 723 C C . VAL A 1 93 ? -9.295 -3.582 -11.031 1.00 89.56 93 VAL A C 1
ATOM 725 O O . VAL A 1 93 ? -8.467 -3.907 -10.175 1.00 89.56 93 VAL A O 1
ATOM 728 N N . ILE A 1 94 ? -8.969 -3.232 -12.272 1.00 87.38 94 ILE A N 1
ATOM 729 C CA . ILE A 1 94 ? -7.604 -3.156 -12.793 1.00 87.38 94 ILE A CA 1
ATOM 730 C C . ILE A 1 94 ? -7.311 -1.704 -13.155 1.00 87.38 94 ILE A C 1
ATOM 732 O O . ILE A 1 94 ? -8.124 -1.047 -13.804 1.00 87.38 94 ILE A O 1
ATOM 736 N N . ASP A 1 95 ? -6.145 -1.205 -12.758 1.00 85.56 95 ASP A N 1
ATOM 737 C CA . ASP A 1 95 ? -5.621 0.049 -13.292 1.00 85.56 95 ASP A CA 1
ATOM 738 C C . ASP A 1 95 ? -5.111 -0.170 -14.725 1.00 85.56 95 ASP A C 1
ATOM 740 O O . ASP A 1 95 ? -3.965 -0.571 -14.930 1.00 85.56 95 ASP A O 1
ATOM 744 N N . GLU A 1 96 ? -5.956 0.091 -15.725 1.00 79.81 96 GLU A N 1
ATOM 745 C CA . GLU A 1 96 ? -5.596 0.006 -17.151 1.00 79.81 96 GLU A CA 1
ATOM 746 C C . GLU A 1 96 ? -4.463 0.970 -17.542 1.00 79.81 96 GLU A C 1
ATOM 748 O O . GLU A 1 96 ? -3.765 0.744 -18.530 1.00 79.81 96 GLU A O 1
ATOM 753 N N . GLY A 1 97 ? -4.240 2.034 -16.760 1.00 77.00 97 GLY A N 1
ATOM 754 C CA . GLY A 1 97 ? -3.107 2.939 -16.946 1.00 77.00 97 GLY A CA 1
ATOM 755 C C . GLY A 1 97 ? -1.770 2.306 -16.557 1.00 77.00 97 GLY A C 1
ATOM 756 O O . GLY A 1 97 ? -0.705 2.853 -16.863 1.00 77.00 97 GLY A O 1
ATOM 757 N N . CYS A 1 98 ? -1.792 1.149 -15.891 1.00 78.44 98 CYS A N 1
ATOM 758 C CA . CYS A 1 98 ? -0.591 0.417 -15.557 1.00 78.44 98 CYS A CA 1
ATOM 759 C C . CYS A 1 98 ? -0.068 -0.366 -16.771 1.00 78.44 98 CYS A C 1
ATOM 761 O O . CYS A 1 98 ? -0.750 -1.254 -17.270 1.00 78.44 98 CYS A O 1
ATOM 763 N N . PRO A 1 99 ? 1.194 -0.187 -17.190 1.00 72.62 99 PRO A N 1
ATOM 764 C CA . PRO A 1 99 ? 1.773 -1.020 -18.248 1.00 72.62 99 PRO A CA 1
ATOM 765 C C . PRO A 1 99 ? 1.919 -2.503 -17.873 1.00 72.62 99 PRO A C 1
ATOM 767 O O . PRO A 1 99 ? 2.095 -3.332 -18.761 1.00 72.62 99 PRO A O 1
ATOM 770 N N . ALA A 1 100 ? 1.831 -2.856 -16.584 1.00 75.31 100 ALA A N 1
ATOM 771 C CA . ALA A 1 100 ? 1.715 -4.255 -16.177 1.00 75.31 100 ALA A CA 1
ATOM 772 C C . ALA A 1 100 ? 0.316 -4.830 -16.465 1.00 75.31 100 ALA A C 1
ATOM 774 O O . ALA A 1 100 ? 0.206 -6.039 -16.630 1.00 75.31 100 ALA A O 1
ATOM 775 N N . ALA A 1 101 ? -0.725 -3.992 -16.584 1.00 79.25 101 ALA A N 1
ATOM 776 C CA . ALA A 1 101 ? -2.093 -4.430 -16.867 1.00 79.25 101 ALA A CA 1
ATOM 777 C C . ALA A 1 101 ? -2.206 -5.158 -18.216 1.00 79.25 101 ALA A C 1
ATOM 779 O O . ALA A 1 101 ? -2.875 -6.179 -18.313 1.00 79.25 101 ALA A O 1
ATOM 780 N N . ALA A 1 102 ? -1.481 -4.690 -19.236 1.00 73.69 102 ALA A N 1
ATOM 781 C CA . ALA A 1 102 ? -1.453 -5.316 -20.562 1.00 73.69 102 ALA A CA 1
ATOM 782 C C . ALA A 1 102 ? -0.762 -6.694 -20.589 1.00 73.69 102 ALA A C 1
ATOM 784 O O . ALA A 1 102 ? -0.816 -7.388 -21.598 1.00 73.69 102 ALA A O 1
ATOM 785 N N . LYS A 1 103 ? -0.071 -7.070 -19.508 1.00 72.12 103 LYS A N 1
ATOM 786 C CA . LYS A 1 103 ? 0.702 -8.314 -19.392 1.00 72.12 103 LYS A CA 1
ATOM 787 C C . LYS A 1 103 ? 0.215 -9.186 -18.232 1.00 72.12 103 LYS A C 1
ATOM 789 O O . LYS A 1 103 ? 0.969 -10.033 -17.761 1.00 72.12 103 LYS A O 1
ATOM 794 N N . LEU A 1 104 ? -0.999 -8.940 -17.733 1.00 80.19 104 LEU A N 1
ATOM 795 C CA . LEU A 1 104 ? -1.601 -9.777 -16.701 1.00 80.19 104 LEU A CA 1
ATOM 796 C C . LEU A 1 104 ? -1.924 -11.139 -17.311 1.00 80.19 104 LEU A C 1
ATOM 798 O O . LEU A 1 104 ? -2.748 -11.233 -18.217 1.00 80.19 104 LEU A O 1
ATOM 802 N N . ASP A 1 105 ? -1.275 -12.181 -16.808 1.00 84.75 105 ASP A N 1
ATOM 803 C CA . ASP A 1 105 ? -1.679 -13.557 -17.055 1.00 84.75 105 ASP A CA 1
ATOM 804 C C . ASP A 1 105 ? -2.602 -14.051 -15.926 1.00 84.75 105 ASP A C 1
ATOM 806 O O . ASP A 1 105 ? -2.741 -13.422 -14.869 1.00 84.75 105 ASP A O 1
ATOM 810 N N . ASN A 1 106 ? -3.253 -15.194 -16.149 1.00 86.19 106 ASN A N 1
ATOM 811 C CA . ASN A 1 106 ? -4.162 -15.781 -15.162 1.00 86.19 106 ASN A CA 1
ATOM 812 C C . ASN A 1 106 ? -3.453 -16.057 -13.830 1.00 86.19 106 ASN A C 1
ATOM 814 O O . ASN A 1 106 ? -4.037 -15.854 -12.767 1.00 86.19 106 ASN A O 1
ATOM 818 N N . LYS A 1 107 ? -2.179 -16.466 -13.875 1.00 85.12 107 LYS A N 1
ATOM 819 C CA . LYS A 1 107 ? -1.407 -16.766 -12.670 1.00 85.12 107 LYS A CA 1
ATOM 820 C C . LYS A 1 107 ? -1.225 -15.515 -11.807 1.00 85.12 107 LYS A C 1
ATOM 822 O O . LYS A 1 107 ? -1.473 -15.558 -10.605 1.00 85.12 107 LYS A O 1
ATOM 827 N N . PHE A 1 108 ? -0.834 -14.399 -12.414 1.00 83.56 108 PHE A N 1
ATOM 828 C CA . PHE A 1 108 ? -0.686 -13.120 -11.737 1.00 83.56 108 PHE A CA 1
ATOM 829 C C . PHE A 1 108 ? -2.010 -12.680 -11.119 1.00 83.56 108 PHE A C 1
ATOM 831 O O . PHE A 1 108 ? -2.029 -12.232 -9.975 1.00 83.56 108 PHE A O 1
ATOM 838 N N . VAL A 1 109 ? -3.118 -12.809 -11.857 1.00 85.56 109 VAL A N 1
ATOM 839 C CA . VAL A 1 109 ? -4.445 -12.430 -11.357 1.00 85.56 109 VAL A CA 1
ATOM 840 C C . VAL A 1 109 ? -4.813 -13.240 -10.113 1.00 85.56 109 VAL A C 1
ATOM 842 O O . VAL A 1 109 ? -5.267 -12.651 -9.134 1.00 85.56 109 VAL A O 1
ATOM 845 N N . GLU A 1 110 ? -4.574 -14.551 -10.098 1.00 88.25 110 GLU A N 1
ATOM 846 C CA . GLU A 1 110 ? -4.858 -15.400 -8.933 1.00 88.25 110 GLU A CA 1
ATOM 847 C C . GLU A 1 110 ? -3.939 -15.104 -7.731 1.00 88.25 110 GLU A C 1
ATOM 849 O O . GLU A 1 110 ? -4.414 -14.965 -6.595 1.00 88.25 110 GLU A O 1
ATOM 854 N N . ASP A 1 111 ? -2.638 -14.900 -7.967 1.00 86.50 111 ASP A N 1
ATOM 855 C CA . ASP A 1 111 ? -1.681 -14.506 -6.922 1.00 86.50 111 ASP A CA 1
ATOM 856 C C . ASP A 1 111 ? -2.066 -13.142 -6.308 1.00 86.50 111 ASP A C 1
ATOM 858 O O . ASP A 1 111 ? -2.060 -12.945 -5.082 1.00 86.50 111 ASP A O 1
ATOM 862 N N . ALA A 1 112 ? -2.455 -12.189 -7.156 1.00 85.69 112 ALA A N 1
ATOM 863 C CA . ALA A 1 112 ? -2.868 -10.855 -6.748 1.00 85.69 112 ALA A CA 1
ATOM 864 C C . ALA A 1 112 ? -4.228 -10.856 -6.041 1.00 85.69 112 ALA A C 1
ATOM 866 O O . ALA A 1 112 ? -4.371 -10.147 -5.047 1.00 85.69 112 ALA A O 1
ATOM 867 N N . LYS A 1 113 ? -5.202 -11.676 -6.468 1.00 88.88 113 LYS A N 1
ATOM 868 C CA . LYS A 1 113 ? -6.472 -11.884 -5.745 1.00 88.88 113 LYS A CA 1
ATOM 869 C C . LYS A 1 113 ? -6.213 -12.413 -4.341 1.00 88.88 113 LYS A C 1
ATOM 871 O O . LYS A 1 113 ? -6.725 -11.856 -3.371 1.00 88.88 113 LYS A O 1
ATOM 876 N N . THR A 1 114 ? -5.364 -13.433 -4.217 1.00 91.25 114 THR A N 1
ATOM 877 C CA . THR A 1 114 ? -4.980 -14.009 -2.920 1.00 91.25 114 THR A CA 1
ATOM 878 C C . THR A 1 114 ? -4.350 -12.950 -2.014 1.00 91.25 114 THR A C 1
ATOM 880 O O . THR A 1 114 ? -4.708 -12.819 -0.841 1.00 91.25 114 THR A O 1
ATOM 883 N N . THR A 1 115 ? -3.447 -12.141 -2.567 1.00 91.44 115 THR A N 1
ATOM 884 C CA . THR A 1 115 ? -2.785 -11.043 -1.849 1.00 91.44 115 THR A CA 1
ATOM 885 C C . THR A 1 115 ? -3.767 -9.936 -1.456 1.00 91.44 115 THR A C 1
ATOM 887 O O . THR A 1 115 ? -3.756 -9.481 -0.313 1.00 91.44 115 THR A O 1
ATOM 890 N N . ALA A 1 116 ? -4.668 -9.541 -2.355 1.00 90.69 116 ALA A N 1
ATOM 891 C CA . ALA A 1 116 ? -5.676 -8.518 -2.102 1.00 90.69 116 ALA A CA 1
ATOM 892 C C . ALA A 1 116 ? -6.700 -8.970 -1.048 1.00 90.69 116 ALA A C 1
ATOM 894 O O . ALA A 1 116 ? -7.112 -8.175 -0.208 1.00 90.69 116 ALA A O 1
ATOM 895 N N . MET A 1 117 ? -7.058 -10.256 -1.014 1.00 90.12 117 MET A N 1
ATOM 896 C CA . MET A 1 117 ? -7.905 -10.805 0.047 1.00 90.12 117 MET A CA 1
ATOM 897 C C . MET A 1 117 ? -7.211 -10.773 1.412 1.00 90.12 117 MET A C 1
ATOM 899 O O . MET A 1 117 ? -7.851 -10.440 2.408 1.00 90.12 117 MET A O 1
ATOM 90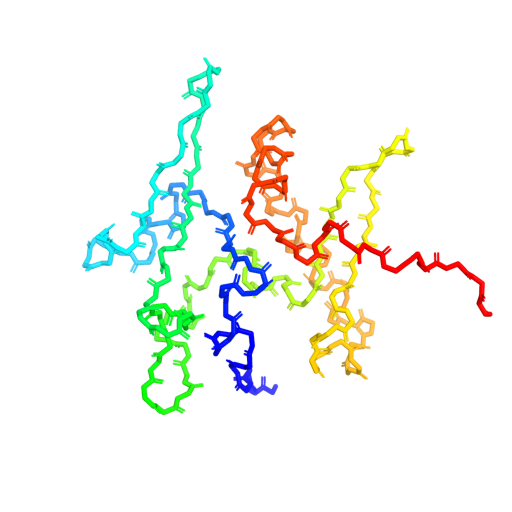3 N N . LYS A 1 118 ? -5.902 -11.060 1.478 1.00 92.88 118 LYS A N 1
ATOM 904 C CA . LYS A 1 118 ? -5.114 -10.883 2.714 1.00 92.88 118 LYS A CA 1
ATOM 905 C C . LYS A 1 118 ? -5.086 -9.418 3.149 1.00 92.88 118 LYS A C 1
ATOM 907 O O . LYS A 1 118 ? -5.325 -9.135 4.317 1.00 92.88 118 LYS A O 1
ATOM 912 N N . LEU A 1 119 ? -4.863 -8.497 2.207 1.00 93.50 119 LEU A N 1
ATOM 913 C CA . LEU A 1 119 ? -4.895 -7.058 2.468 1.00 93.50 119 LEU A CA 1
ATOM 914 C C . LEU A 1 119 ? -6.229 -6.644 3.095 1.00 93.50 119 LEU A C 1
ATOM 916 O O . LEU A 1 119 ? -6.242 -5.976 4.119 1.00 93.50 119 LEU A O 1
ATOM 920 N N . ILE A 1 120 ? -7.350 -7.060 2.509 1.00 91.56 120 ILE A N 1
ATOM 921 C CA . ILE A 1 120 ? -8.685 -6.658 2.969 1.00 91.56 120 ILE A CA 1
ATOM 922 C C . ILE A 1 120 ? -9.000 -7.241 4.339 1.00 91.56 120 ILE A C 1
ATOM 924 O O . ILE A 1 120 ? -9.629 -6.567 5.136 1.00 91.56 120 ILE A O 1
ATOM 928 N N . LYS A 1 121 ? -8.517 -8.445 4.660 1.00 93.25 121 LYS A N 1
ATOM 929 C CA . LYS A 1 121 ? -8.663 -9.014 6.008 1.00 93.25 121 LYS A CA 1
ATOM 930 C C . LYS A 1 121 ? -7.909 -8.223 7.086 1.00 93.25 121 LYS A C 1
ATOM 932 O O . LYS A 1 121 ? -8.297 -8.299 8.247 1.00 93.25 121 LYS A O 1
ATOM 937 N N . ASN A 1 122 ? -6.884 -7.446 6.722 1.00 94.62 122 ASN A N 1
ATOM 938 C CA . ASN A 1 122 ? -6.135 -6.616 7.674 1.00 94.62 122 ASN A CA 1
ATOM 939 C C . ASN A 1 122 ? -6.874 -5.333 8.076 1.00 94.62 122 ASN A C 1
ATOM 941 O O . ASN A 1 122 ? -6.447 -4.657 9.011 1.00 94.62 122 ASN A O 1
ATOM 945 N N . PHE A 1 123 ? -7.953 -4.976 7.378 1.00 94.69 123 PHE A N 1
ATOM 946 C CA . PHE A 1 123 ? -8.704 -3.756 7.643 1.00 94.69 123 PHE A CA 1
ATOM 947 C C . PHE A 1 123 ? -10.187 -4.067 7.713 1.00 94.69 123 PHE A C 1
ATOM 949 O O . PHE A 1 123 ? -10.739 -4.802 6.902 1.00 94.69 123 PHE A O 1
ATOM 956 N N . ASP A 1 124 ? -10.888 -3.446 8.648 1.00 93.94 124 ASP A N 1
ATOM 957 C CA . ASP A 1 124 ? -12.337 -3.489 8.578 1.00 93.94 124 ASP A CA 1
ATOM 958 C C . ASP A 1 124 ? -12.850 -2.718 7.350 1.00 93.94 124 ASP A C 1
ATOM 960 O O . ASP A 1 124 ? -12.198 -1.813 6.813 1.00 93.94 124 ASP A O 1
ATOM 964 N N . LYS A 1 125 ? -14.080 -3.043 6.950 1.00 93.00 125 LYS A N 1
ATOM 965 C CA . LYS A 1 125 ? -14.744 -2.450 5.788 1.00 93.00 125 LYS A CA 1
ATOM 966 C C . LYS A 1 125 ? -14.729 -0.918 5.801 1.00 93.00 125 LYS A C 1
ATOM 968 O O . LYS A 1 125 ? -14.472 -0.320 4.758 1.00 93.00 125 LYS A O 1
ATOM 973 N N . SER A 1 126 ? -14.974 -0.278 6.949 1.00 94.06 126 SER A N 1
ATOM 974 C CA . SER A 1 126 ? -15.047 1.189 7.016 1.00 94.06 126 SER A CA 1
ATOM 975 C C . SER A 1 126 ? -13.683 1.842 6.768 1.00 94.06 126 SER A C 1
ATOM 977 O O . SER A 1 126 ? -13.584 2.787 5.985 1.00 94.06 126 SER A O 1
ATOM 979 N N . THR A 1 127 ? -12.621 1.271 7.341 1.00 96.25 127 THR A N 1
ATOM 980 C CA . THR A 1 127 ? -11.239 1.727 7.154 1.00 96.25 127 THR A CA 1
ATOM 981 C C . THR A 1 127 ? -10.795 1.581 5.703 1.00 96.25 127 THR A C 1
ATOM 983 O O . THR A 1 127 ? -10.255 2.521 5.116 1.00 96.25 127 THR A O 1
ATOM 986 N N . TYR A 1 128 ? -11.074 0.429 5.090 1.00 95.31 128 TYR A N 1
ATOM 987 C CA . TYR A 1 128 ? -10.700 0.177 3.701 1.00 95.31 128 TYR A CA 1
ATOM 988 C C . TYR A 1 128 ? -11.439 1.106 2.726 1.00 95.31 128 TYR A C 1
ATOM 990 O O . TYR A 1 128 ? -10.818 1.693 1.840 1.00 95.31 128 TYR A O 1
ATOM 998 N N . ILE A 1 129 ? -12.749 1.309 2.917 1.00 93.44 129 ILE A N 1
ATOM 999 C CA . ILE A 1 129 ? -13.546 2.247 2.107 1.00 93.44 129 ILE A CA 1
ATOM 1000 C C . ILE A 1 129 ? -13.038 3.682 2.272 1.00 93.44 129 ILE A C 1
ATOM 1002 O O . ILE A 1 129 ? -12.883 4.394 1.278 1.00 93.44 129 ILE A O 1
ATOM 1006 N N . HIS A 1 130 ? -12.736 4.105 3.503 1.00 95.25 130 HIS A N 1
ATOM 1007 C CA . HIS A 1 130 ? -12.172 5.429 3.749 1.00 95.25 130 HIS A CA 1
ATOM 1008 C C . HIS A 1 130 ? -10.869 5.626 2.970 1.00 95.25 130 HIS A C 1
ATOM 1010 O O . HIS A 1 130 ? -10.691 6.649 2.305 1.00 95.25 130 HIS A O 1
ATOM 1016 N N . TRP A 1 131 ? -9.966 4.646 3.003 1.00 95.75 131 TRP A N 1
ATOM 1017 C CA . TRP A 1 131 ? -8.734 4.724 2.232 1.00 95.75 131 TRP A CA 1
ATOM 1018 C C . TRP A 1 131 ? -8.983 4.755 0.718 1.00 95.75 131 TRP A C 1
ATOM 1020 O O . TRP A 1 131 ? -8.421 5.626 0.050 1.00 95.75 131 TRP A O 1
ATOM 1030 N N . LEU A 1 132 ? -9.850 3.888 0.177 1.00 93.31 132 LEU A N 1
ATOM 1031 C CA . LEU A 1 132 ? -10.195 3.887 -1.251 1.00 93.31 132 LEU A CA 1
ATOM 1032 C C . LEU A 1 132 ? -10.643 5.281 -1.715 1.00 93.31 132 LEU A C 1
ATOM 1034 O O . LEU A 1 132 ? -10.158 5.806 -2.718 1.00 93.31 132 LEU A O 1
ATOM 1038 N N . ASN A 1 133 ? -11.507 5.919 -0.926 1.00 92.00 133 ASN A N 1
ATOM 1039 C CA . ASN A 1 133 ? -12.081 7.222 -1.241 1.00 92.00 133 ASN A CA 1
ATOM 1040 C C . ASN A 1 133 ? -11.106 8.392 -1.081 1.00 92.00 133 ASN A C 1
ATOM 1042 O O . ASN A 1 133 ? -11.357 9.455 -1.643 1.00 92.00 133 ASN A O 1
ATOM 1046 N N . ASN A 1 134 ? -10.002 8.242 -0.352 1.00 92.94 134 ASN A N 1
ATOM 1047 C CA . ASN A 1 134 ? -9.108 9.363 -0.044 1.00 92.94 134 ASN A CA 1
ATOM 1048 C C . ASN A 1 134 ? -7.701 9.216 -0.624 1.00 92.94 134 ASN A C 1
ATOM 1050 O O . ASN A 1 134 ? -7.017 10.219 -0.793 1.00 92.94 134 ASN A O 1
ATOM 1054 N N . TYR A 1 135 ? -7.268 7.996 -0.938 1.00 92.94 135 TYR A N 1
ATOM 1055 C CA . TYR A 1 135 ? -5.873 7.714 -1.270 1.00 92.94 135 TYR A CA 1
ATOM 1056 C C . TYR A 1 135 ? -5.685 6.754 -2.447 1.00 92.94 135 TYR A C 1
ATOM 1058 O O . TYR A 1 135 ? -4.555 6.635 -2.904 1.00 92.94 135 TYR A O 1
ATOM 1066 N N . ALA A 1 136 ? -6.732 6.105 -2.972 1.00 90.75 136 ALA A N 1
ATOM 1067 C CA . ALA A 1 136 ? -6.654 5.255 -4.168 1.00 90.75 136 ALA A CA 1
ATOM 1068 C C . ALA A 1 136 ? -7.298 5.951 -5.382 1.00 90.75 136 ALA A C 1
ATOM 1070 O O . ALA A 1 136 ? -8.379 5.585 -5.841 1.00 90.75 136 ALA A O 1
ATOM 1071 N N . TYR A 1 137 ? -6.655 7.003 -5.894 1.00 86.88 137 TYR A N 1
ATOM 1072 C CA . TYR A 1 137 ? -7.256 7.908 -6.882 1.00 86.88 137 TYR A CA 1
ATOM 1073 C C . TYR A 1 137 ? -7.652 7.231 -8.195 1.00 86.88 137 TYR A C 1
ATOM 1075 O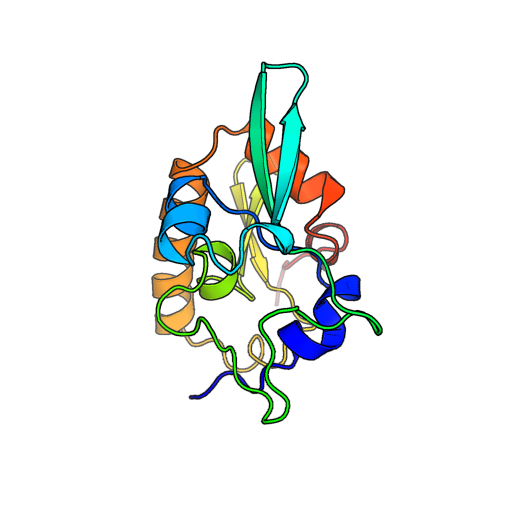 O . TYR A 1 137 ? -8.692 7.571 -8.762 1.00 86.88 137 TYR A O 1
ATOM 1083 N N . TRP A 1 138 ? -6.880 6.244 -8.650 1.00 82.50 138 TRP A N 1
ATOM 1084 C CA . TRP A 1 138 ? -7.195 5.494 -9.868 1.00 82.50 138 TRP A CA 1
ATOM 1085 C C . TRP A 1 138 ? -8.495 4.680 -9.750 1.00 82.50 138 TRP A C 1
ATOM 1087 O O . TRP A 1 138 ? -9.200 4.500 -10.739 1.00 82.50 138 TRP A O 1
ATOM 1097 N N . CYS A 1 139 ? -8.893 4.271 -8.539 1.00 83.31 139 CYS A N 1
ATOM 1098 C CA . CYS A 1 139 ? -10.133 3.523 -8.313 1.00 83.31 139 CYS A CA 1
ATOM 1099 C C . CYS A 1 139 ? -11.402 4.374 -8.451 1.00 83.31 139 CYS A C 1
ATOM 1101 O O . CYS A 1 139 ? -12.491 3.815 -8.547 1.00 83.31 139 CYS A O 1
ATOM 1103 N N . LYS A 1 140 ? -11.292 5.710 -8.458 1.00 71.88 140 LYS A N 1
ATOM 1104 C CA . LYS A 1 140 ? -12.444 6.621 -8.598 1.00 71.88 140 LYS A CA 1
ATOM 1105 C C . LYS A 1 140 ? -12.925 6.781 -10.039 1.00 71.88 140 LYS A C 1
ATOM 1107 O O . LYS A 1 140 ? -14.024 7.279 -10.257 1.00 71.88 140 LYS A O 1
ATOM 1112 N N . LYS A 1 141 ? -12.116 6.370 -11.020 1.00 57.59 141 LYS A N 1
ATOM 1113 C CA . LYS A 1 141 ? -12.472 6.373 -12.445 1.00 57.59 141 LYS A CA 1
ATOM 1114 C C . LYS A 1 141 ? -12.413 4.951 -13.013 1.00 57.59 141 LYS A C 1
ATOM 1116 O O . LYS A 1 141 ? -11.612 4.704 -13.912 1.00 57.59 141 LYS A O 1
ATOM 1121 N N . PRO A 1 142 ? -13.213 3.997 -12.505 1.00 48.56 142 PRO A N 1
ATOM 1122 C CA . PRO A 1 142 ? -13.261 2.691 -13.131 1.00 48.56 142 PRO A CA 1
ATOM 1123 C C . PRO A 1 142 ? -13.891 2.870 -14.515 1.00 48.56 142 PRO A C 1
ATOM 1125 O O . PRO A 1 142 ? -15.075 3.199 -14.627 1.00 48.56 142 PRO A O 1
ATOM 1128 N N . LYS A 1 143 ? -13.120 2.660 -15.587 1.00 42.25 143 LYS A N 1
ATOM 1129 C CA . LYS A 1 143 ? -13.746 2.276 -16.852 1.00 42.25 143 LYS A CA 1
ATOM 1130 C C . LYS A 1 143 ? -14.391 0.917 -16.589 1.00 42.25 143 LYS A C 1
ATOM 1132 O O . LYS A 1 143 ? -13.735 -0.010 -16.123 1.00 42.25 143 LYS A O 1
ATOM 1137 N N . ARG A 1 144 ? -15.716 0.855 -16.730 1.00 38.88 144 ARG A N 1
ATOM 1138 C CA . ARG A 1 144 ? -16.498 -0.356 -16.465 1.00 38.88 144 ARG A CA 1
ATOM 1139 C C . ARG A 1 144 ? -16.008 -1.463 -17.396 1.00 38.88 144 ARG A C 1
ATOM 1141 O O . ARG A 1 144 ? -16.051 -1.284 -18.608 1.00 38.88 144 ARG A O 1
ATOM 1148 N N . PHE A 1 145 ? -15.606 -2.601 -16.837 1.00 38.97 145 PHE A N 1
ATOM 1149 C CA . PHE A 1 145 ? -15.490 -3.831 -17.610 1.00 38.97 145 PHE A CA 1
ATOM 1150 C C . PHE A 1 145 ? -16.908 -4.371 -17.829 1.00 38.97 145 PHE A C 1
ATOM 1152 O O . PHE A 1 145 ? -17.608 -4.703 -16.871 1.00 38.97 145 PHE A O 1
ATOM 1159 N N . GLY A 1 146 ? -17.351 -4.379 -19.083 1.00 33.56 146 GLY A N 1
ATOM 1160 C CA . GLY A 1 146 ? -18.652 -4.880 -19.503 1.00 33.56 146 GLY A CA 1
ATOM 1161 C C . GLY A 1 146 ? -18.666 -5.107 -21.012 1.00 33.56 146 GLY A C 1
ATOM 1162 O O . GLY A 1 146 ? -18.639 -4.140 -21.763 1.00 33.56 146 GLY A O 1
ATOM 1163 N N . ALA A 1 147 ? -18.718 -6.388 -21.389 1.00 32.94 147 ALA A N 1
ATOM 1164 C CA . ALA A 1 147 ? -18.968 -6.957 -22.716 1.00 32.94 147 ALA A CA 1
ATOM 1165 C C . ALA A 1 147 ? -17.966 -6.620 -23.842 1.00 32.94 147 ALA A C 1
ATOM 1167 O O . ALA A 1 147 ? -18.070 -5.603 -24.525 1.00 32.94 147 ALA A O 1
ATOM 1168 N N . ARG A 1 148 ? -17.051 -7.557 -24.099 1.00 34.09 148 ARG A N 1
ATOM 1169 C CA . ARG A 1 148 ? -16.724 -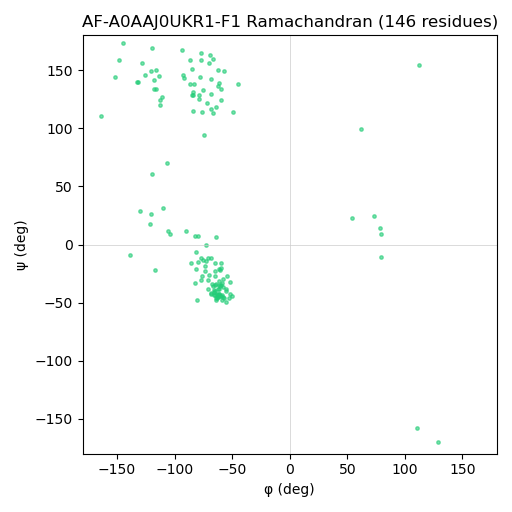7.978 -25.465 1.00 34.09 148 ARG A CA 1
ATOM 1170 C C . ARG A 1 148 ? -16.910 -9.479 -25.548 1.00 34.09 148 ARG A C 1
ATOM 1172 O O . ARG A 1 148 ? -16.559 -10.134 -24.541 1.00 34.09 148 ARG A O 1
#

Solvent-accessible surface area (backbone atoms only — not comparable to full-atom values): 8810 Å² total; per-residue (Å²): 131,82,70,80,36,59,67,38,55,43,19,66,68,46,36,40,51,64,35,51,71,66,47,52,59,66,64,28,77,94,51,51,88,45,50,43,80,46,76,46,97,85,74,49,70,42,31,33,58,49,68,34,89,88,32,20,35,64,53,49,42,97,86,47,40,60,77,47,67,95,49,57,42,49,49,66,67,14,55,54,46,45,75,43,84,50,100,91,43,77,42,82,47,69,43,76,88,35,81,63,51,85,67,65,47,72,68,55,52,52,56,24,50,56,36,43,53,54,47,50,71,74,41,57,72,67,58,49,51,52,43,49,79,74,30,32,53,55,71,77,63,68,78,79,90,77,88,132

pLDDT: mean 84.51, std 13.97, range [32.94, 97.81]

Foldseek 3Di:
DADLLPCQQQVQQQFWDKADPVLVPLLHDVCVVQWDWDADPVRDIIITGHADPNRGGPQQDPVRHRVCVVSDGLRVLLPQWEWDQDPVGIDIAGLPVDPCSVVDDPVSNVVSVVSNVVVCVSDDPVHVNVCCVPTRNSSVDGPDPDDD

Radius of gyration: 14.99 Å; Cα contacts (8 Å, |Δi|>4): 192; chains: 1; bounding box: 42×33×42 Å

Secondary structure (DSSP, 8-state):
-----HHHHSHHHH---EE-HHHHHHH-GGGGGGEEEEE-TTS-EEEEEPEEGGGEETTB-TTS-BTTGGG--HHHHHTTEEEEEETTEEEEEE-TTSTTGGG--HHHHHHHHHHHHHHHHTS-HHHHHHHHHHH-GGGGS-------

Sequence (148 aa):
MPCEARCCKTSKLIGSPILSENEVKAIGKSYSHVFKKVILPSGKSYYVIKHRGGGRCFFLSSKGRCIIQDRKPLDCLCYPLKYVYSGRGMQLVIDEGCPAAAKLDNKFVEDAKTTAMKLIKNFDKSTYIHWLNNYAYWCKKPKRFGAR

Mean predicted aligned error: 5.9 Å

Nearest PDB structures (foldseek):
  7yqy-assembly1_I  TM=3.346E-01  e=3.127E+00  Homo sapiens
  5vdf-assembly6_C  TM=2.787E-01  e=8.300E+00  Saccharomyces cerevisiae S288C